Protein AF-A0A0N4UAQ7-F1 (afdb_monomer_lite)

Radius of gyration: 15.74 Å; chains: 1; bounding box: 37×35×40 Å

Sequence (128 aa):
MVYTRRGLSLARIILVNCKGETVLDIIVKPESPVMDYNTRFSGLTKNLVDATIYDFKQARERFLEFVNSETILIGHSLASDLKALRIVHHKIVDTSDVFPHERGPPYKRSLKNIFSDIFHMKIQEKNG

Foldseek 3Di:
DFQFPVGDAQFWDWDADPVRHTPDTAGEAGPGDTPGRPCLPNVDDPVNNVPGPHYLVNSLVSVVVVDDQPDAAEEAPCVVVCVNNVHDHDRYDHVQVVPDDPVGPPDTDDPQVCCCPPVVDGDSDPPD

pLDDT: mean 92.84, std 7.51, range [36.47, 98.06]

Organism: Dracunculus medinensis (NCBI:txid318479)

InterPro domains:
  IPR012337 Ribonuclease H-like superfamily [SSF53098] (8-127)
  IPR013520 Ribonuclease H-like domain [PF00929] (8-86)
  IPR013520 Ribonuclease H-like domain [SM00479] (1-126)
  IPR034922 RNA exonuclease 1-like, exonuclease domain [cd06145] (1-125)
  IPR036397 Ribonuclease H superfamily [G3DSA:3.30.420.10] (1-128)
  IPR047021 RNA exonuclease REXO1/REXO3/REXO4-like [PTHR12801] (1-127)

Secondary structure (DSSP, 8-state):
-EEETTEEE--EEEEE-TTS-EEEEEE---SS-EEE--HHHH---HHHHHT----HHHHHHHHHTT--TTPPEEESSHHHHHHHHT---S-EEEHHHHSB-TT-TT-B--HHHHHHHHS----S----

Structure (mmCIF, N/CA/C/O backbone):
data_AF-A0A0N4UAQ7-F1
#
_entry.id   AF-A0A0N4UAQ7-F1
#
loop_
_atom_site.group_PDB
_atom_site.id
_atom_site.type_symbol
_atom_site.label_atom_id
_atom_site.label_alt_id
_atom_site.label_comp_id
_atom_site.label_asym_id
_atom_site.label_entity_id
_atom_site.label_seq_id
_atom_site.pdbx_PDB_ins_code
_atom_site.Cartn_x
_atom_site.Cartn_y
_atom_site.Cartn_z
_atom_site.occupancy
_atom_site.B_iso_or_equiv
_atom_site.auth_seq_id
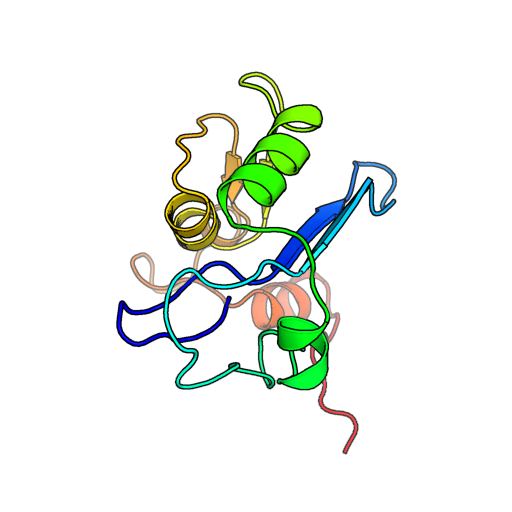_atom_site.auth_comp_id
_atom_site.auth_asym_id
_atom_site.auth_atom_id
_atom_site.pdbx_PDB_model_num
ATOM 1 N N . MET A 1 1 ? -2.740 -2.813 2.047 1.00 91.31 1 MET A N 1
ATOM 2 C CA . MET A 1 1 ? -3.780 -3.872 2.087 1.00 91.31 1 MET A CA 1
ATOM 3 C C . MET A 1 1 ? -3.316 -5.041 2.952 1.00 91.31 1 MET A C 1
ATOM 5 O O . MET A 1 1 ? -2.110 -5.202 3.114 1.00 91.31 1 MET A O 1
ATOM 9 N N . VAL A 1 2 ? -4.250 -5.841 3.476 1.00 94.75 2 VAL A N 1
ATOM 10 C CA . VAL A 1 2 ? -4.010 -7.066 4.278 1.00 94.75 2 VAL A CA 1
ATOM 11 C C . VAL A 1 2 ? -4.809 -8.241 3.711 1.00 94.75 2 VAL A C 1
ATOM 13 O O . VAL A 1 2 ? -5.794 -8.023 3.007 1.00 94.75 2 VAL A O 1
ATOM 16 N N . TYR A 1 3 ? -4.428 -9.477 4.024 1.00 95.25 3 TYR A N 1
ATOM 17 C CA . TYR A 1 3 ? -5.180 -10.667 3.626 1.00 95.25 3 TYR A CA 1
ATOM 18 C C . TYR A 1 3 ? -6.187 -11.062 4.702 1.00 95.25 3 TYR A C 1
ATOM 20 O O . TYR A 1 3 ? -5.842 -11.238 5.869 1.00 95.25 3 TYR A O 1
ATOM 28 N N . THR A 1 4 ? -7.439 -11.244 4.300 1.00 94.69 4 THR A N 1
ATOM 29 C CA . THR A 1 4 ? -8.544 -11.697 5.152 1.00 94.69 4 THR A CA 1
ATOM 30 C C . THR A 1 4 ? -9.133 -12.998 4.618 1.00 94.69 4 THR A C 1
ATOM 32 O O . THR A 1 4 ? -8.815 -13.422 3.506 1.00 94.69 4 THR A O 1
ATOM 35 N N . ARG A 1 5 ? -10.065 -13.610 5.359 1.00 92.94 5 ARG A N 1
ATOM 36 C CA . ARG A 1 5 ? -10.812 -14.789 4.871 1.00 92.94 5 ARG A CA 1
ATOM 37 C C . ARG A 1 5 ? -11.552 -14.557 3.543 1.00 92.94 5 ARG A C 1
ATOM 39 O O . ARG A 1 5 ? -11.832 -15.524 2.847 1.00 92.94 5 ARG A O 1
ATOM 46 N N . ARG A 1 6 ? -11.864 -13.304 3.188 1.00 92.00 6 ARG A N 1
ATOM 47 C CA . ARG A 1 6 ? -12.514 -12.928 1.916 1.00 92.00 6 ARG A CA 1
ATOM 48 C C . ARG A 1 6 ? -11.523 -12.527 0.814 1.00 92.00 6 ARG A C 1
ATOM 50 O O . ARG A 1 6 ? -11.944 -12.079 -0.246 1.00 92.00 6 ARG A O 1
ATOM 57 N N . GLY A 1 7 ? -10.222 -12.677 1.056 1.00 92.44 7 GLY A N 1
ATOM 58 C CA . GLY A 1 7 ? -9.160 -12.237 0.157 1.00 92.44 7 GLY A CA 1
ATOM 59 C C . GLY A 1 7 ? -8.514 -10.925 0.601 1.00 92.44 7 GLY A C 1
ATOM 60 O O . GLY A 1 7 ? -8.530 -10.572 1.785 1.00 92.44 7 GLY A O 1
ATOM 61 N N . LEU A 1 8 ? -7.893 -10.233 -0.353 1.00 92.31 8 LEU A N 1
ATOM 62 C CA . LEU A 1 8 ? -7.166 -8.989 -0.115 1.00 92.31 8 LEU A CA 1
ATOM 63 C C . LEU A 1 8 ? -8.141 -7.848 0.209 1.00 92.31 8 LEU A C 1
ATOM 65 O O . LEU A 1 8 ? -9.063 -7.577 -0.559 1.00 92.31 8 LEU A O 1
ATOM 69 N N . SER A 1 9 ? -7.908 -7.172 1.330 1.00 93.69 9 SER A N 1
ATOM 70 C CA . SER A 1 9 ? -8.785 -6.130 1.862 1.00 93.69 9 SER A CA 1
ATOM 71 C C . SER A 1 9 ? -8.025 -4.832 2.115 1.00 93.69 9 SER A C 1
ATOM 73 O O . SER A 1 9 ? -6.834 -4.824 2.463 1.00 93.69 9 SER A O 1
ATOM 75 N N . LEU A 1 10 ? -8.735 -3.713 1.961 1.00 95.25 10 LEU A N 1
ATOM 76 C CA . LEU A 1 10 ? -8.240 -2.397 2.340 1.00 95.25 10 LEU A CA 1
ATOM 77 C C . LEU A 1 10 ? -7.940 -2.361 3.842 1.00 95.25 10 LEU A C 1
ATOM 79 O O . LEU A 1 10 ? -8.706 -2.878 4.649 1.00 95.25 10 LEU A O 1
ATOM 83 N N . ALA A 1 11 ? -6.806 -1.763 4.197 1.00 95.81 11 ALA A N 1
ATOM 84 C CA . ALA A 1 11 ? -6.355 -1.679 5.587 1.00 95.81 11 ALA A CA 1
ATOM 85 C C . ALA A 1 11 ? -5.600 -0.389 5.914 1.00 95.81 11 ALA A C 1
ATOM 87 O O . ALA A 1 11 ? -5.377 -0.088 7.078 1.00 95.81 11 ALA A O 1
ATOM 88 N N . ARG A 1 12 ? -5.184 0.369 4.897 1.00 97.06 12 ARG A N 1
ATOM 89 C CA . ARG A 1 12 ? -4.646 1.715 5.048 1.00 97.06 12 ARG A CA 1
ATOM 90 C C . ARG A 1 12 ? -4.875 2.483 3.755 1.00 97.06 12 ARG A C 1
ATOM 92 O O . ARG A 1 12 ? -4.742 1.887 2.686 1.00 97.06 12 ARG A O 1
ATOM 99 N N . ILE A 1 13 ? -5.209 3.759 3.871 1.00 96.88 13 ILE A N 1
ATOM 100 C CA . ILE A 1 13 ? -5.293 4.722 2.774 1.00 96.88 13 ILE A CA 1
ATOM 101 C C . ILE A 1 13 ? -4.316 5.844 3.100 1.00 96.88 13 ILE A C 1
ATOM 103 O O . ILE A 1 13 ? -4.352 6.365 4.213 1.00 96.88 13 ILE A O 1
ATOM 107 N N . ILE A 1 14 ? -3.478 6.216 2.136 1.00 97.25 14 ILE A N 1
ATOM 108 C CA . ILE A 1 14 ? -2.621 7.398 2.225 1.00 97.25 14 ILE A CA 1
ATOM 109 C C . ILE A 1 14 ? -2.858 8.240 0.971 1.00 97.25 14 ILE A C 1
ATOM 111 O O . ILE A 1 14 ? -2.798 7.705 -0.136 1.00 97.25 14 ILE A O 1
ATOM 115 N N . LEU A 1 15 ? -3.126 9.535 1.138 1.00 97.62 15 LEU A N 1
ATOM 116 C CA . LEU A 1 15 ? -3.172 10.513 0.051 1.00 97.62 15 LEU A CA 1
ATOM 117 C C . LEU A 1 15 ? -2.145 11.608 0.295 1.00 97.62 15 LEU A C 1
ATOM 119 O O . LEU A 1 15 ? -2.052 12.155 1.393 1.00 97.62 15 LEU A O 1
ATOM 123 N N . VAL A 1 16 ? -1.424 11.952 -0.766 1.00 98.06 16 VAL A N 1
ATOM 124 C CA . VAL A 1 16 ? -0.421 13.015 -0.789 1.00 98.06 16 VAL A CA 1
ATOM 125 C C . VAL A 1 16 ? -0.816 14.010 -1.878 1.00 98.06 16 VAL A C 1
ATOM 127 O O . VAL A 1 16 ? -1.190 13.601 -2.978 1.00 98.06 16 VAL A O 1
ATOM 130 N N . ASN A 1 17 ? -0.784 15.306 -1.572 1.00 97.06 17 ASN A N 1
ATOM 131 C CA . ASN A 1 17 ? -1.100 16.356 -2.541 1.00 97.06 17 ASN A CA 1
ATOM 132 C C . ASN A 1 17 ? 0.106 16.683 -3.451 1.00 97.06 17 ASN A C 1
ATOM 134 O O . ASN A 1 17 ? 1.205 16.157 -3.283 1.00 97.06 17 ASN A O 1
ATOM 138 N N . CYS A 1 18 ? -0.068 17.596 -4.411 1.00 94.94 18 CYS A N 1
ATOM 139 C CA . CYS A 1 18 ? 0.999 17.987 -5.343 1.00 94.94 18 CYS A CA 1
ATOM 140 C C . CYS A 1 18 ? 2.189 18.721 -4.695 1.00 94.94 18 CYS A C 1
ATOM 142 O O . CYS A 1 18 ? 3.227 18.859 -5.335 1.00 94.94 18 CYS A O 1
ATOM 144 N N . LYS A 1 19 ? 2.060 19.172 -3.441 1.00 96.69 19 LYS A N 1
ATOM 145 C CA . LYS A 1 19 ? 3.153 19.766 -2.656 1.00 96.69 19 LYS A CA 1
ATOM 146 C C . LYS A 1 19 ? 3.966 18.716 -1.890 1.00 96.69 19 LYS A C 1
ATOM 148 O O . LYS A 1 19 ? 4.947 19.071 -1.246 1.00 96.69 19 LYS A O 1
ATOM 153 N N . GLY A 1 20 ? 3.571 17.442 -1.951 1.00 95.38 20 GLY A N 1
ATOM 154 C CA . GLY A 1 20 ? 4.198 16.363 -1.189 1.00 95.38 20 GLY A CA 1
ATOM 155 C C . GLY A 1 20 ? 3.684 16.237 0.248 1.00 95.38 20 GLY A C 1
ATOM 156 O O . GLY A 1 20 ? 4.272 15.504 1.038 1.00 95.38 20 GLY A O 1
ATOM 157 N N . GLU A 1 21 ? 2.594 16.921 0.603 1.00 97.69 21 GLU A N 1
ATOM 158 C CA . GLU A 1 21 ? 2.018 16.882 1.949 1.00 97.69 21 GLU A CA 1
ATOM 159 C C . GLU A 1 21 ? 0.988 15.750 2.052 1.00 97.69 21 GLU A C 1
ATOM 161 O O . GLU A 1 21 ? 0.094 15.627 1.207 1.00 97.69 21 GLU A O 1
ATOM 166 N N . THR A 1 22 ? 1.082 14.935 3.103 1.00 98.06 22 THR A N 1
ATOM 167 C CA . THR A 1 22 ? 0.077 13.909 3.403 1.00 98.06 22 THR A CA 1
ATOM 168 C C . THR A 1 22 ? -1.212 14.570 3.885 1.00 98.06 22 THR A C 1
ATOM 170 O O . THR A 1 22 ? -1.252 15.142 4.972 1.00 98.06 22 THR A O 1
ATOM 173 N N . VAL A 1 23 ? -2.277 14.467 3.090 1.00 97.69 23 VAL A N 1
ATOM 174 C CA . VAL A 1 23 ? -3.602 15.040 3.400 1.00 97.69 23 VAL A CA 1
ATOM 175 C C . VAL A 1 23 ? -4.557 14.022 4.024 1.00 97.69 23 VAL A C 1
ATOM 177 O O . VAL A 1 23 ? -5.523 14.394 4.685 1.00 97.69 23 VAL A O 1
ATOM 180 N N . LEU A 1 24 ? -4.273 12.730 3.844 1.00 97.88 24 LEU A N 1
ATOM 181 C CA . LEU A 1 24 ? -5.022 11.632 4.441 1.00 97.88 24 LEU A CA 1
ATOM 182 C C . LEU A 1 24 ? -4.060 10.502 4.795 1.00 97.88 24 LEU A C 1
ATOM 184 O O . LEU A 1 24 ? -3.291 10.070 3.942 1.00 97.88 24 LEU A O 1
ATOM 188 N N . ASP A 1 25 ? -4.141 9.994 6.019 1.00 97.25 25 ASP A N 1
ATOM 189 C CA . ASP A 1 25 ? -3.476 8.761 6.439 1.00 97.25 25 ASP A CA 1
ATOM 190 C C . ASP A 1 25 ? -4.368 8.052 7.455 1.00 97.25 25 ASP A C 1
ATOM 192 O O . ASP A 1 25 ? -4.490 8.473 8.606 1.00 97.25 25 ASP A O 1
ATOM 196 N N . ILE A 1 26 ? -5.074 7.021 6.999 1.00 96.56 26 ILE A N 1
ATOM 197 C CA . ILE A 1 26 ? -6.056 6.303 7.809 1.00 96.56 26 ILE A CA 1
ATOM 198 C C . ILE A 1 26 ? -5.782 4.813 7.717 1.00 96.56 26 ILE A C 1
ATOM 200 O O . ILE A 1 26 ? -5.756 4.245 6.627 1.00 96.56 26 ILE A O 1
ATOM 204 N N . ILE A 1 27 ? -5.648 4.166 8.873 1.00 97.31 27 ILE A N 1
ATOM 205 C CA . ILE A 1 27 ? -5.688 2.707 9.000 1.00 97.31 27 ILE A CA 1
ATOM 206 C C . ILE A 1 27 ? -7.154 2.281 9.067 1.00 97.31 27 ILE A C 1
ATOM 208 O O . ILE A 1 27 ? -7.947 2.896 9.770 1.00 97.31 27 ILE A O 1
ATOM 212 N N . VAL A 1 28 ? -7.527 1.238 8.337 1.00 96.62 28 VAL A N 1
ATOM 213 C CA . VAL A 1 28 ? -8.918 0.805 8.161 1.00 96.62 28 VAL A CA 1
ATOM 214 C C . VAL A 1 28 ? -9.106 -0.553 8.811 1.00 96.62 28 VAL A C 1
ATOM 216 O O . VAL A 1 28 ? -8.322 -1.469 8.553 1.00 96.62 28 VAL A O 1
ATOM 219 N N . LYS A 1 29 ? -10.159 -0.700 9.616 1.00 95.31 29 LYS A N 1
ATOM 220 C CA . LYS A 1 29 ? -10.538 -1.976 10.218 1.00 95.31 29 LYS A CA 1
ATOM 221 C C . LYS A 1 29 ? -11.135 -2.892 9.141 1.00 95.31 29 LYS A C 1
ATOM 223 O O . LYS A 1 29 ? -12.174 -2.551 8.570 1.00 95.31 29 LYS A O 1
ATOM 228 N N . PRO A 1 30 ? -10.527 -4.054 8.847 1.00 94.06 30 PRO A N 1
ATOM 229 C CA . PRO A 1 30 ? -11.054 -4.956 7.828 1.00 94.06 30 PRO A CA 1
ATOM 230 C C . PRO A 1 30 ? -12.400 -5.569 8.242 1.00 94.06 30 PRO A C 1
ATOM 232 O O . PRO A 1 30 ? -12.579 -5.979 9.386 1.00 94.06 30 PRO A O 1
ATOM 235 N N . GLU A 1 31 ? -13.331 -5.707 7.291 1.00 90.31 31 GLU A N 1
ATOM 236 C CA . GLU A 1 31 ? -14.671 -6.296 7.514 1.00 90.31 31 GLU A CA 1
ATOM 237 C C . GLU A 1 31 ? -14.634 -7.800 7.861 1.00 90.31 31 GLU A C 1
ATOM 239 O O . GLU A 1 31 ? -15.645 -8.398 8.223 1.00 90.31 31 GLU A O 1
ATOM 244 N N . SER A 1 32 ? -13.495 -8.463 7.669 1.00 92.88 32 SER A N 1
ATOM 245 C CA . SER A 1 32 ? -13.310 -9.897 7.900 1.00 92.88 32 SER A CA 1
ATOM 246 C C . SER A 1 32 ? -12.010 -10.148 8.657 1.00 92.88 32 SER A C 1
ATOM 248 O O . SER A 1 32 ? -11.065 -9.379 8.474 1.00 92.88 32 SER A O 1
ATOM 250 N N . PRO A 1 33 ? -11.923 -11.232 9.455 1.00 93.31 33 PRO A N 1
ATOM 251 C CA . PRO A 1 33 ? -10.717 -11.547 10.211 1.00 93.31 33 PRO A CA 1
ATOM 252 C C . PRO A 1 33 ? -9.473 -11.564 9.322 1.00 93.31 33 PRO A C 1
ATOM 254 O O . PRO A 1 33 ? -9.472 -12.190 8.252 1.00 93.31 33 PRO A O 1
ATOM 257 N N . VAL A 1 34 ? -8.436 -10.858 9.773 1.00 94.94 34 VAL A N 1
ATOM 258 C CA . VAL A 1 34 ? -7.137 -10.796 9.101 1.00 94.94 34 VAL A CA 1
ATOM 259 C C . VAL A 1 34 ? -6.413 -12.119 9.312 1.00 94.94 34 VAL A C 1
ATOM 261 O O . VAL A 1 34 ? -6.212 -12.548 10.444 1.00 94.94 34 VAL A O 1
ATOM 264 N N . MET A 1 35 ? -6.037 -12.754 8.206 1.00 95.31 35 MET A N 1
ATOM 265 C CA . MET A 1 35 ? -5.235 -13.978 8.181 1.00 95.31 35 MET A CA 1
ATOM 266 C C . MET A 1 35 ? -3.741 -13.650 8.115 1.00 95.31 35 MET A C 1
ATOM 268 O O . MET A 1 35 ? -2.936 -14.326 8.742 1.00 95.31 35 MET A O 1
ATOM 272 N N . ASP A 1 36 ? -3.381 -12.598 7.373 1.00 95.12 36 ASP A N 1
ATOM 273 C CA . ASP A 1 36 ? -2.012 -12.093 7.266 1.00 95.12 36 ASP A CA 1
ATOM 274 C C . ASP A 1 36 ? -2.032 -10.567 7.086 1.00 95.12 36 ASP A C 1
ATOM 276 O O . ASP A 1 36 ? -2.644 -10.031 6.158 1.00 95.12 36 ASP A O 1
ATOM 280 N N . TYR A 1 37 ? -1.339 -9.858 7.977 1.00 94.44 37 TYR A N 1
ATOM 281 C CA . TYR A 1 37 ? -1.197 -8.400 7.932 1.00 94.44 37 TYR A CA 1
ATOM 282 C C . TYR A 1 37 ? -0.295 -7.930 6.790 1.00 94.44 37 TYR A C 1
ATOM 284 O O . TYR A 1 37 ? -0.248 -6.736 6.491 1.00 94.44 37 TYR A O 1
ATOM 292 N N . ASN A 1 38 ? 0.412 -8.848 6.129 1.00 90.62 38 ASN A N 1
ATOM 293 C CA . ASN A 1 38 ? 1.307 -8.576 5.019 1.00 90.62 38 ASN A CA 1
ATOM 294 C C . ASN A 1 38 ? 2.335 -7.487 5.371 1.00 90.62 38 ASN A C 1
ATOM 296 O O . ASN A 1 38 ? 2.658 -6.633 4.545 1.00 90.62 38 ASN A O 1
ATOM 300 N N . THR A 1 39 ? 2.817 -7.487 6.622 1.00 92.25 39 THR A N 1
ATOM 301 C CA . THR A 1 39 ? 3.578 -6.387 7.243 1.00 92.25 39 THR A CA 1
ATOM 302 C C . THR A 1 39 ? 4.784 -5.962 6.411 1.00 92.25 39 THR A C 1
ATOM 304 O O . THR A 1 39 ? 5.061 -4.773 6.301 1.00 92.25 39 THR A O 1
ATOM 307 N N . ARG A 1 40 ? 5.443 -6.915 5.736 1.00 88.69 40 ARG A N 1
ATOM 308 C CA . ARG A 1 40 ? 6.571 -6.661 4.821 1.00 88.69 40 ARG A CA 1
ATOM 309 C C . ARG A 1 40 ? 6.266 -5.667 3.693 1.00 88.69 40 ARG A C 1
ATOM 311 O O . ARG A 1 40 ? 7.189 -5.048 3.182 1.00 88.69 40 ARG A O 1
ATOM 318 N N . PHE A 1 41 ? 5.003 -5.557 3.281 1.00 87.38 41 PHE A N 1
ATOM 319 C CA . PHE A 1 41 ? 4.562 -4.674 2.199 1.00 87.38 41 PHE A CA 1
ATOM 320 C C . PHE A 1 41 ? 3.581 -3.605 2.683 1.00 87.38 41 PHE A C 1
ATOM 322 O O . PHE A 1 41 ? 3.561 -2.507 2.143 1.00 87.38 41 PHE A O 1
ATOM 329 N N . SER A 1 42 ? 2.750 -3.915 3.680 1.00 88.38 42 SER A N 1
ATOM 330 C CA . SER A 1 42 ? 1.738 -2.994 4.202 1.00 88.38 42 SER A CA 1
ATOM 331 C C . SER A 1 42 ? 2.274 -2.053 5.284 1.00 88.38 42 SER A C 1
ATOM 333 O O . SER A 1 42 ? 1.671 -1.009 5.521 1.00 88.38 42 SER A O 1
ATOM 335 N N . GLY A 1 43 ? 3.349 -2.441 5.982 1.00 91.31 43 GLY A N 1
ATOM 336 C CA . GLY A 1 43 ? 3.813 -1.782 7.206 1.00 91.31 43 GLY A CA 1
ATOM 337 C C . GLY A 1 43 ? 2.851 -1.915 8.395 1.00 91.31 43 GLY A C 1
ATOM 338 O O . GLY A 1 43 ? 3.068 -1.289 9.427 1.00 91.31 43 GLY A O 1
ATOM 339 N N . LEU A 1 44 ? 1.777 -2.703 8.269 1.00 93.25 44 LEU A N 1
ATOM 340 C CA . LEU A 1 44 ? 0.749 -2.840 9.298 1.00 93.25 44 LEU A CA 1
ATOM 341 C C . LEU A 1 44 ? 1.064 -3.997 10.241 1.00 93.25 44 LEU A C 1
ATOM 343 O O . LEU A 1 44 ? 1.402 -5.100 9.810 1.00 93.25 44 LEU A O 1
ATOM 347 N N . THR A 1 45 ? 0.895 -3.749 11.534 1.00 93.56 45 THR A N 1
ATOM 348 C CA . THR A 1 45 ? 0.934 -4.764 12.590 1.00 93.56 45 THR A CA 1
ATOM 349 C C . THR A 1 45 ? -0.474 -4.995 13.131 1.00 93.56 45 THR A C 1
ATOM 351 O O . THR A 1 45 ? -1.358 -4.152 12.962 1.00 93.56 45 THR A O 1
ATOM 354 N N . LYS A 1 46 ? -0.681 -6.119 13.827 1.00 93.50 46 LYS A N 1
ATOM 355 C CA . LYS A 1 46 ? -1.949 -6.409 14.510 1.00 93.50 46 LYS A CA 1
ATOM 356 C C . LYS A 1 46 ? -2.378 -5.263 15.429 1.00 93.50 46 LYS A C 1
ATOM 358 O O . LYS A 1 46 ? -3.510 -4.815 15.341 1.00 93.50 46 LYS A O 1
ATOM 363 N N . ASN A 1 47 ? -1.450 -4.731 16.224 1.00 94.31 47 ASN A N 1
ATOM 364 C CA . ASN A 1 47 ? -1.733 -3.644 17.163 1.00 94.31 47 ASN A CA 1
ATOM 365 C C . ASN A 1 47 ? -2.225 -2.375 16.453 1.00 94.31 47 ASN A C 1
ATOM 367 O O . ASN A 1 47 ? -3.161 -1.741 16.923 1.00 94.31 47 ASN A O 1
ATOM 371 N N . LEU A 1 48 ? -1.629 -2.027 15.307 1.00 94.12 48 LEU A N 1
ATOM 372 C CA . LEU A 1 48 ? -2.053 -0.867 14.520 1.00 94.12 48 LEU A CA 1
ATOM 373 C C . LEU A 1 48 ? -3.461 -1.046 13.940 1.00 94.12 48 LEU A C 1
ATOM 375 O O . LEU A 1 48 ? -4.251 -0.107 13.941 1.00 94.12 48 LEU A O 1
ATOM 379 N N . VAL A 1 49 ? -3.775 -2.247 13.449 1.00 93.19 49 VAL A N 1
ATOM 380 C CA . VAL A 1 49 ? -5.098 -2.551 12.884 1.00 93.19 49 VAL A CA 1
ATOM 381 C C . VAL A 1 49 ? -6.164 -2.661 13.974 1.00 93.19 49 VAL A C 1
ATOM 383 O O . VAL A 1 49 ? -7.282 -2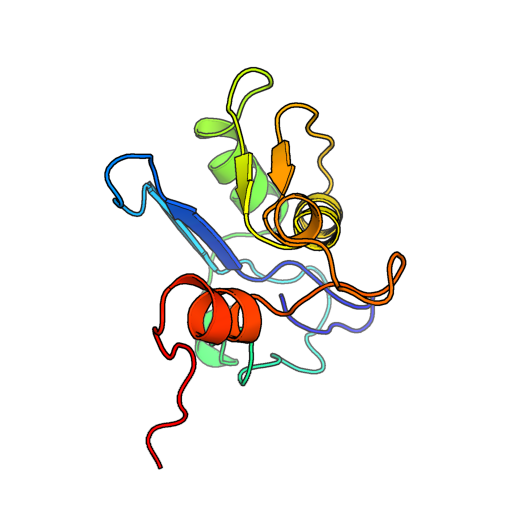.207 13.762 1.00 93.19 49 VAL A O 1
ATOM 386 N N . ASP A 1 50 ? -5.838 -3.210 15.142 1.00 91.25 50 ASP A N 1
ATOM 387 C CA . ASP A 1 50 ? -6.777 -3.325 16.263 1.00 91.25 50 ASP A CA 1
ATOM 388 C C . ASP A 1 50 ? -7.069 -1.971 16.926 1.00 91.25 50 ASP A C 1
ATOM 390 O O . ASP A 1 50 ? -8.166 -1.769 17.444 1.00 91.25 50 ASP A O 1
ATOM 394 N N . ALA A 1 51 ? -6.111 -1.039 16.893 1.00 93.75 51 ALA A N 1
ATOM 395 C CA . ALA A 1 51 ? -6.253 0.300 17.462 1.00 93.75 51 ALA A CA 1
ATOM 396 C C . ALA A 1 51 ? -7.079 1.263 16.591 1.00 93.75 51 ALA A C 1
ATOM 398 O O . ALA A 1 51 ? -7.431 2.348 17.055 1.00 93.75 51 ALA A O 1
ATOM 399 N N . THR A 1 52 ? -7.376 0.914 15.333 1.00 93.25 52 THR A N 1
ATOM 400 C CA . THR A 1 52 ? -8.115 1.827 14.454 1.00 93.25 52 THR A CA 1
ATOM 401 C C . THR A 1 52 ? -9.611 1.866 14.761 1.00 93.25 52 THR A C 1
ATOM 403 O O . THR A 1 52 ? -10.245 0.848 15.046 1.00 93.25 52 THR A O 1
ATOM 406 N N . ILE A 1 53 ? -10.186 3.061 14.632 1.00 93.44 53 ILE A N 1
ATOM 407 C CA . ILE A 1 53 ? -11.621 3.322 14.784 1.00 93.44 53 ILE A CA 1
ATOM 408 C C . ILE A 1 53 ? -12.363 3.383 13.445 1.00 93.44 53 ILE A C 1
ATOM 410 O O . ILE A 1 53 ? -13.586 3.300 13.436 1.00 93.44 53 ILE A O 1
ATOM 414 N N . TYR A 1 54 ? -11.642 3.530 12.329 1.00 96.75 54 TYR A N 1
ATOM 415 C CA . TYR A 1 54 ? -12.255 3.731 11.020 1.00 96.75 54 TYR A CA 1
ATOM 416 C C . TYR A 1 54 ? -12.658 2.403 10.393 1.00 96.75 54 TYR A C 1
ATOM 418 O O . TYR A 1 54 ? -11.810 1.544 10.130 1.00 96.75 54 TYR A O 1
ATOM 426 N N . ASP A 1 55 ? -13.945 2.253 10.100 1.00 96.12 55 ASP A N 1
ATOM 427 C CA . ASP A 1 55 ? -14.423 1.177 9.239 1.00 96.12 55 ASP A CA 1
ATOM 428 C C . ASP A 1 55 ? -14.208 1.499 7.747 1.00 96.12 55 ASP A C 1
ATOM 430 O O . ASP A 1 55 ? -13.750 2.579 7.359 1.00 96.12 55 ASP A O 1
ATOM 434 N N . PHE A 1 56 ? -14.530 0.532 6.886 1.00 96.38 56 PHE A N 1
ATOM 435 C CA . PHE A 1 56 ? -14.403 0.687 5.439 1.00 96.38 56 PHE A CA 1
ATOM 436 C C . PHE A 1 56 ? -15.208 1.874 4.886 1.00 96.38 56 PHE A C 1
ATOM 438 O O . PHE A 1 56 ? -14.718 2.598 4.017 1.00 96.38 56 PHE A O 1
ATOM 445 N N . LYS A 1 57 ? -16.440 2.072 5.369 1.00 96.56 57 LYS A N 1
ATOM 446 C CA . LYS A 1 57 ? -17.343 3.113 4.872 1.00 96.56 57 LYS A CA 1
ATOM 447 C C . LYS A 1 57 ? -16.795 4.491 5.230 1.00 96.56 57 LYS A C 1
ATOM 449 O O . LYS A 1 57 ? -16.645 5.315 4.332 1.00 96.56 57 LYS A O 1
ATOM 454 N N . GLN A 1 58 ? -16.429 4.695 6.493 1.00 97.31 58 GLN A N 1
ATOM 455 C CA . GLN A 1 58 ? -15.850 5.942 6.981 1.00 97.31 58 GLN A CA 1
ATOM 456 C C . GLN A 1 58 ? -14.540 6.251 6.260 1.00 97.31 58 GLN A C 1
ATOM 458 O O . GLN A 1 58 ? -14.359 7.354 5.760 1.00 97.31 58 GLN A O 1
ATOM 463 N N . ALA A 1 59 ? -13.637 5.274 6.131 1.00 96.75 59 ALA A N 1
ATOM 464 C CA . ALA A 1 59 ? -12.372 5.477 5.429 1.00 96.75 59 ALA A CA 1
ATOM 465 C C . ALA A 1 59 ? -12.579 5.892 3.961 1.00 96.75 59 ALA A C 1
ATOM 467 O O . ALA A 1 59 ? -11.880 6.772 3.457 1.00 96.75 59 ALA A O 1
ATOM 468 N N . ARG A 1 60 ? -13.568 5.296 3.282 1.00 96.88 60 ARG A N 1
ATOM 469 C CA . ARG A 1 60 ? -13.929 5.665 1.909 1.00 96.88 60 ARG A CA 1
ATOM 470 C C . ARG A 1 60 ? -14.555 7.057 1.830 1.00 96.88 60 ARG A C 1
ATOM 472 O O . ARG A 1 60 ? -14.217 7.803 0.921 1.00 96.88 60 ARG A O 1
ATOM 479 N N . GLU A 1 61 ? -15.434 7.422 2.758 1.00 97.25 61 GLU A N 1
ATOM 480 C CA . GLU A 1 61 ? -16.008 8.775 2.831 1.00 97.25 61 GLU A CA 1
ATOM 481 C C . GLU A 1 61 ? -14.907 9.824 3.022 1.00 97.25 61 GLU A C 1
ATOM 483 O O . GLU A 1 61 ? -14.826 10.764 2.238 1.00 97.25 61 GLU A O 1
ATOM 488 N N . ARG A 1 62 ? -13.975 9.586 3.955 1.00 97.44 62 ARG A N 1
ATOM 489 C CA . ARG A 1 62 ? -12.799 10.444 4.170 1.00 97.44 62 ARG A CA 1
ATOM 490 C C . ARG A 1 62 ? -11.930 10.574 2.918 1.00 97.44 62 ARG A C 1
ATOM 492 O O . ARG A 1 62 ? -11.412 11.649 2.659 1.00 97.44 62 ARG A O 1
ATOM 499 N N . PHE A 1 63 ? -11.765 9.506 2.135 1.00 97.75 63 PHE A N 1
ATOM 500 C CA . PHE A 1 63 ? -11.063 9.561 0.846 1.00 97.75 63 PHE A CA 1
ATOM 501 C C . PHE A 1 63 ? -11.798 10.441 -0.178 1.00 97.75 63 PHE A C 1
ATOM 503 O O . PHE A 1 63 ? -11.171 11.257 -0.853 1.00 97.75 63 PHE A O 1
ATOM 510 N N . LEU A 1 64 ? -13.123 10.305 -0.274 1.00 97.31 64 LEU A N 1
ATOM 511 C CA . LEU A 1 64 ? -13.957 11.038 -1.233 1.00 97.31 64 LEU A CA 1
ATOM 512 C C . LEU A 1 64 ? -14.096 12.536 -0.912 1.00 97.31 64 LEU A C 1
ATOM 514 O O . LEU A 1 64 ? -14.456 13.308 -1.794 1.00 97.31 64 LEU A O 1
ATOM 518 N N . GLU A 1 65 ? -13.753 12.974 0.301 1.00 97.38 65 GLU A N 1
ATOM 519 C CA . GLU A 1 65 ? -13.617 14.404 0.616 1.00 97.38 65 GLU A CA 1
ATOM 520 C C . GLU A 1 65 ? -12.484 15.083 -0.174 1.00 97.38 65 GLU A C 1
ATOM 522 O O . GLU A 1 65 ? -12.559 16.277 -0.456 1.00 97.38 65 GLU A O 1
ATOM 527 N N . PHE A 1 66 ? -11.446 14.330 -0.557 1.00 97.31 66 PHE A N 1
ATOM 528 C CA . PHE A 1 66 ? -10.291 14.842 -1.308 1.00 97.31 66 PHE A CA 1
ATOM 529 C C . PHE A 1 66 ? -10.333 14.484 -2.798 1.00 97.31 66 PHE A C 1
ATOM 531 O O . PHE A 1 66 ? -9.644 15.105 -3.612 1.00 97.31 66 PHE A O 1
ATOM 538 N N . VAL A 1 67 ? -11.105 13.459 -3.165 1.00 97.12 67 VAL A N 1
ATOM 539 C CA . VAL A 1 67 ? -11.105 12.876 -4.509 1.00 97.12 67 VAL A CA 1
ATOM 540 C C . VAL A 1 67 ? -12.507 12.921 -5.098 1.00 97.12 67 VAL A C 1
ATOM 542 O O . VAL A 1 67 ? -13.399 12.197 -4.663 1.00 97.12 67 VAL A O 1
ATOM 545 N N . ASN A 1 68 ? -12.677 13.743 -6.132 1.00 96.50 68 ASN A N 1
ATOM 546 C CA . ASN A 1 68 ? -13.888 13.818 -6.945 1.00 96.50 68 ASN A CA 1
ATOM 547 C C . ASN A 1 68 ? -13.592 13.378 -8.392 1.00 96.50 68 ASN A C 1
ATOM 549 O O . ASN A 1 68 ? -12.474 12.972 -8.701 1.00 96.50 68 ASN A O 1
ATOM 553 N N . SER A 1 69 ? -14.577 13.471 -9.290 1.00 96.69 69 SER A N 1
ATOM 554 C CA . SER A 1 69 ? -14.440 13.058 -10.698 1.00 96.69 69 SER A CA 1
ATOM 555 C C . SER A 1 69 ? -13.385 13.839 -11.493 1.00 96.69 69 SER A C 1
ATOM 557 O O . SER A 1 69 ? -12.881 13.336 -12.497 1.00 96.69 69 SER A O 1
ATOM 559 N N . GLU A 1 70 ? -13.041 15.050 -11.052 1.00 97.25 70 GLU A N 1
ATOM 560 C CA . GLU A 1 70 ? -12.074 15.940 -11.695 1.00 97.25 70 GLU A CA 1
ATOM 561 C C . GLU A 1 70 ? -10.650 15.774 -11.148 1.00 97.25 70 GLU A C 1
ATOM 563 O O . GLU A 1 70 ? -9.690 16.128 -11.835 1.00 97.25 70 GLU A O 1
ATOM 568 N N . THR A 1 71 ? -10.496 15.206 -9.948 1.00 97.69 71 THR A N 1
ATOM 569 C CA . THR A 1 71 ? -9.193 14.941 -9.329 1.00 97.69 71 THR A CA 1
ATOM 570 C C . THR A 1 71 ? -8.381 13.967 -10.187 1.00 97.69 71 THR A C 1
ATOM 572 O O . THR A 1 71 ? -8.855 12.888 -10.525 1.00 97.69 71 THR A O 1
ATOM 575 N N . ILE A 1 72 ? -7.128 14.295 -10.509 1.00 97.94 72 ILE A N 1
ATOM 576 C CA . ILE A 1 72 ? -6.213 13.352 -11.171 1.00 97.94 72 ILE A CA 1
ATOM 577 C C . ILE A 1 72 ? -5.537 12.499 -10.098 1.00 97.94 72 ILE A C 1
ATOM 579 O O . ILE A 1 72 ? -4.786 13.019 -9.273 1.00 97.94 72 ILE A O 1
ATOM 583 N N . LEU A 1 73 ? -5.785 11.190 -10.110 1.00 97.88 73 LEU A N 1
ATOM 584 C CA . LEU A 1 73 ? -5.105 10.249 -9.222 1.00 97.88 73 LEU A CA 1
ATOM 585 C C . LEU A 1 73 ? -3.803 9.774 -9.855 1.00 97.88 73 LEU A C 1
ATOM 587 O O . LEU A 1 73 ? -3.806 9.248 -10.965 1.00 97.88 73 LEU A O 1
ATOM 591 N N . ILE A 1 74 ? -2.699 9.921 -9.129 1.00 97.44 74 ILE A N 1
ATOM 592 C CA . ILE A 1 74 ? -1.380 9.443 -9.546 1.00 97.44 74 ILE A CA 1
ATOM 593 C C . ILE A 1 74 ? -0.961 8.320 -8.605 1.00 97.44 74 ILE A C 1
ATOM 595 O O . ILE A 1 74 ? -1.071 8.446 -7.387 1.00 97.44 74 ILE A O 1
ATOM 599 N N . GLY A 1 75 ? -0.481 7.213 -9.161 1.00 96.19 75 GLY A N 1
ATOM 600 C CA . GLY A 1 75 ? -0.038 6.075 -8.364 1.00 96.19 75 GLY A CA 1
ATOM 601 C C . GLY A 1 75 ? 0.612 4.989 -9.205 1.00 96.19 75 GLY A C 1
ATOM 602 O O . GLY A 1 75 ? 1.010 5.225 -10.345 1.00 96.19 75 GLY A O 1
ATOM 603 N N . HIS A 1 76 ? 0.758 3.797 -8.636 1.00 95.06 76 HIS A N 1
ATOM 604 C CA . HIS A 1 76 ? 1.417 2.672 -9.293 1.00 95.06 76 HIS A CA 1
ATOM 605 C C . HIS A 1 76 ? 0.577 1.403 -9.149 1.00 95.06 76 HIS A C 1
ATOM 607 O O . HIS A 1 76 ? 0.413 0.905 -8.040 1.00 95.06 76 HIS A O 1
ATOM 613 N N . SER A 1 77 ? 0.087 0.863 -10.268 1.00 94.38 77 SER A N 1
ATOM 614 C CA . SER A 1 77 ? -0.839 -0.280 -10.315 1.00 94.38 77 SER A CA 1
ATOM 615 C C . SER A 1 77 ? -2.157 -0.044 -9.556 1.00 94.38 77 SER A C 1
ATOM 617 O O . SER A 1 77 ? -2.676 -0.944 -8.890 1.00 94.38 77 SER A O 1
ATOM 619 N N . LEU A 1 78 ? -2.734 1.150 -9.720 1.00 95.88 78 LEU A N 1
ATOM 620 C CA . LEU A 1 78 ? -3.904 1.649 -8.986 1.00 95.88 78 LEU A CA 1
ATOM 621 C C . LEU A 1 78 ? -5.172 0.811 -9.180 1.00 95.88 78 LEU A C 1
ATOM 623 O O . LEU A 1 78 ? -6.099 0.911 -8.380 1.00 95.88 78 LEU A O 1
ATOM 627 N N . ALA A 1 79 ? -5.237 -0.037 -10.208 1.00 93.62 79 ALA A N 1
ATOM 628 C CA . ALA A 1 79 ? -6.377 -0.924 -10.430 1.00 93.62 79 ALA A CA 1
ATOM 629 C C . ALA A 1 79 ? -6.704 -1.786 -9.192 1.00 93.62 79 ALA A C 1
ATOM 631 O O . ALA A 1 79 ? -7.877 -1.990 -8.870 1.00 93.62 79 ALA A O 1
ATOM 632 N N . SER A 1 80 ? -5.682 -2.267 -8.471 1.00 92.50 80 SER A N 1
ATOM 633 C CA . SER A 1 80 ? -5.897 -3.040 -7.242 1.00 92.50 80 SER A CA 1
ATOM 634 C C . SER A 1 80 ? -6.422 -2.163 -6.105 1.00 92.50 80 SER A C 1
ATOM 636 O O . SER A 1 80 ? -7.316 -2.587 -5.371 1.00 92.50 80 SER A O 1
ATOM 638 N N . ASP A 1 81 ? -5.891 -0.951 -5.960 1.00 94.31 81 ASP A N 1
ATOM 639 C CA . ASP A 1 81 ? -6.270 -0.009 -4.905 1.00 94.31 81 ASP A CA 1
ATOM 640 C C . ASP A 1 81 ? -7.704 0.496 -5.089 1.00 94.31 81 ASP A C 1
ATOM 642 O O . ASP A 1 81 ? -8.498 0.466 -4.149 1.00 94.31 81 ASP A O 1
ATOM 646 N N . LEU A 1 82 ? -8.083 0.869 -6.314 1.00 95.88 82 LEU A N 1
ATOM 647 C CA . LEU A 1 82 ? -9.441 1.311 -6.645 1.00 95.88 82 LEU A CA 1
ATOM 648 C C . LEU A 1 82 ? -10.465 0.185 -6.461 1.00 95.88 82 LEU A C 1
ATOM 650 O O . LEU A 1 82 ? -11.551 0.414 -5.921 1.00 95.88 82 LEU A O 1
ATOM 654 N N . LYS A 1 83 ? -10.098 -1.058 -6.810 1.00 94.75 83 LYS A N 1
ATOM 655 C CA . LYS A 1 83 ? -10.919 -2.242 -6.518 1.00 94.75 83 LYS A CA 1
ATOM 656 C C . LYS A 1 83 ? -11.083 -2.453 -5.013 1.00 94.75 83 LYS A C 1
ATOM 658 O O . LYS A 1 83 ? -12.194 -2.728 -4.560 1.00 94.75 83 LYS A O 1
ATOM 663 N N . ALA A 1 84 ? -10.010 -2.300 -4.235 1.00 93.81 84 ALA A N 1
ATOM 664 C CA . ALA A 1 84 ? -10.058 -2.415 -2.780 1.00 93.81 84 ALA A CA 1
ATOM 665 C C . ALA A 1 84 ? -10.912 -1.308 -2.138 1.00 93.81 84 ALA A C 1
ATOM 667 O O . ALA A 1 84 ? -11.640 -1.588 -1.191 1.00 93.81 84 ALA A O 1
ATOM 668 N N . LEU A 1 85 ? -10.880 -0.088 -2.684 1.00 95.00 85 LEU A N 1
ATOM 669 C CA . LEU A 1 85 ? -11.726 1.047 -2.290 1.00 95.00 85 LEU A CA 1
ATOM 670 C C . LEU A 1 85 ? -13.177 0.939 -2.785 1.00 95.00 85 LEU A C 1
ATOM 672 O O . LEU A 1 85 ? -14.035 1.695 -2.328 1.00 95.00 85 LEU A O 1
ATOM 676 N N . ARG A 1 86 ? -13.476 -0.007 -3.686 1.00 95.25 86 ARG A N 1
ATOM 677 C CA . ARG A 1 86 ? -14.784 -0.165 -4.345 1.00 95.25 86 ARG A CA 1
ATOM 678 C C . ARG A 1 86 ? -15.245 1.137 -5.021 1.00 95.25 86 ARG A C 1
ATOM 680 O O . ARG A 1 86 ? -16.387 1.556 -4.829 1.00 95.25 86 ARG A O 1
ATOM 687 N N . ILE A 1 87 ? -14.351 1.773 -5.780 1.00 95.50 87 ILE A N 1
ATOM 688 C CA . ILE A 1 87 ? -14.634 2.992 -6.553 1.00 95.50 87 ILE A CA 1
ATOM 689 C C . ILE A 1 87 ? -14.229 2.826 -8.019 1.00 95.50 87 ILE A C 1
ATOM 691 O O . ILE A 1 87 ? -13.327 2.055 -8.345 1.00 95.50 87 ILE A O 1
ATOM 695 N N . VAL A 1 88 ? -14.889 3.582 -8.895 1.00 96.06 88 VAL A N 1
ATOM 696 C CA . VAL A 1 88 ? -14.504 3.755 -10.299 1.00 96.06 88 VAL A CA 1
ATOM 697 C C . VAL A 1 88 ? -14.046 5.194 -10.466 1.00 96.06 88 VAL A C 1
ATOM 699 O O . VAL A 1 88 ? -14.757 6.114 -10.069 1.00 96.06 88 VAL A O 1
ATOM 702 N N . HIS A 1 89 ? -12.859 5.380 -11.035 1.00 97.31 89 HIS A N 1
ATOM 703 C CA . HIS A 1 89 ? -12.289 6.695 -11.301 1.00 97.31 89 HIS A CA 1
ATOM 704 C C . HIS A 1 89 ? -11.674 6.712 -12.698 1.00 97.31 89 HIS A C 1
ATOM 706 O O . HIS A 1 89 ? -11.045 5.735 -13.096 1.00 97.31 89 HIS A O 1
ATOM 712 N N . HIS A 1 90 ? -11.869 7.794 -13.451 1.00 96.56 90 HIS A N 1
ATOM 713 C CA . HIS A 1 90 ? -11.472 7.855 -14.865 1.00 96.56 90 HIS A CA 1
ATOM 714 C C . HIS A 1 90 ? -10.213 8.691 -15.115 1.00 96.56 90 HIS A C 1
ATOM 716 O O . HIS A 1 90 ? -9.512 8.464 -16.097 1.00 96.56 90 HIS A O 1
ATOM 722 N N . LYS A 1 91 ? -9.900 9.647 -14.231 1.00 97.81 91 LYS A N 1
ATOM 723 C CA . LYS A 1 91 ? -8.738 10.533 -14.367 1.00 97.81 91 LYS A CA 1
ATOM 724 C C . LYS A 1 91 ? -7.560 9.980 -13.574 1.00 97.81 91 LYS A C 1
ATOM 726 O O . LYS A 1 91 ? -7.347 10.348 -12.420 1.00 97.81 91 LYS A O 1
ATOM 731 N N . ILE A 1 92 ? -6.827 9.054 -14.184 1.00 97.50 92 ILE A N 1
ATOM 732 C CA . ILE A 1 92 ? -5.728 8.326 -13.542 1.00 97.50 92 ILE A CA 1
A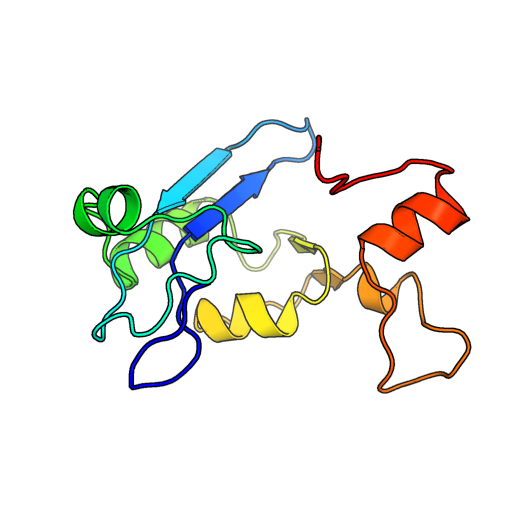TOM 733 C C . ILE A 1 92 ? -4.448 8.467 -14.365 1.00 97.50 92 ILE A C 1
ATOM 735 O O . ILE A 1 92 ? -4.464 8.299 -15.581 1.00 97.50 92 ILE A O 1
ATOM 739 N N . VAL A 1 93 ? -3.332 8.706 -13.680 1.00 97.25 93 VAL 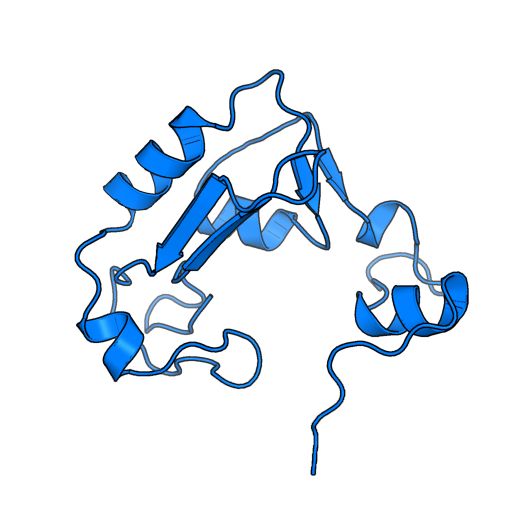A N 1
ATOM 740 C CA . VAL A 1 93 ? -1.977 8.505 -14.198 1.00 97.25 93 VAL A CA 1
ATOM 741 C C . VAL A 1 93 ? -1.366 7.331 -13.439 1.00 97.25 93 VAL A C 1
ATOM 743 O O . VAL A 1 93 ? -0.899 7.468 -12.306 1.00 97.25 93 VAL A O 1
ATOM 746 N N . ASP A 1 94 ? -1.394 6.152 -14.056 1.00 95.81 94 ASP A N 1
ATOM 747 C CA . ASP A 1 94 ? -0.790 4.951 -13.487 1.00 95.81 94 ASP A CA 1
ATOM 748 C C . ASP A 1 94 ? 0.648 4.801 -13.991 1.00 95.81 94 ASP A C 1
ATOM 750 O O . ASP A 1 94 ? 0.908 4.508 -15.158 1.00 95.81 94 ASP A O 1
ATOM 754 N N . THR A 1 95 ? 1.611 4.983 -13.093 1.00 94.06 95 THR A N 1
ATOM 755 C CA . THR A 1 95 ? 3.042 4.899 -13.415 1.00 94.06 95 THR A CA 1
ATOM 756 C C . THR A 1 95 ? 3.473 3.520 -13.920 1.00 94.06 95 THR A C 1
ATOM 758 O O . THR A 1 95 ? 4.494 3.423 -14.593 1.00 94.06 95 THR A O 1
ATOM 761 N N . SER A 1 96 ? 2.715 2.454 -13.639 1.00 92.88 96 SER A N 1
ATOM 762 C CA . SER A 1 96 ? 2.993 1.124 -14.201 1.00 92.88 96 SER A CA 1
ATOM 763 C C . SER A 1 96 ? 2.661 1.016 -15.692 1.00 92.88 96 SER A C 1
ATOM 765 O O . SER A 1 96 ? 3.224 0.158 -16.369 1.00 92.88 96 SER A O 1
ATOM 767 N N . ASP A 1 97 ? 1.796 1.900 -16.194 1.00 92.31 97 ASP A N 1
ATOM 768 C CA . ASP A 1 97 ? 1.441 1.997 -17.609 1.00 92.31 97 ASP A CA 1
ATOM 769 C C . ASP A 1 97 ? 2.284 3.083 -18.312 1.00 92.31 97 ASP A C 1
ATOM 771 O O . ASP A 1 97 ? 2.677 2.903 -19.462 1.00 92.31 97 ASP A O 1
ATOM 775 N N . VAL A 1 98 ? 2.641 4.171 -17.607 1.00 93.88 98 VAL A N 1
ATOM 776 C CA . VAL A 1 98 ? 3.564 5.221 -18.106 1.00 93.88 98 VAL A CA 1
ATOM 777 C C . VAL A 1 98 ? 4.979 4.679 -18.340 1.00 93.88 98 VAL A C 1
ATOM 779 O O . VAL A 1 98 ? 5.644 5.080 -19.292 1.00 93.88 98 VAL A O 1
ATOM 782 N N . PHE A 1 99 ? 5.442 3.760 -17.488 1.00 92.62 99 PHE A N 1
ATOM 783 C CA . PHE A 1 99 ? 6.751 3.112 -17.603 1.00 92.62 99 PHE A CA 1
ATOM 784 C C . PHE A 1 99 ? 6.576 1.611 -17.886 1.00 92.62 99 PHE A C 1
ATOM 786 O O . PHE A 1 99 ? 6.758 0.787 -16.979 1.00 92.62 99 PHE A O 1
ATOM 793 N N . PRO A 1 100 ? 6.207 1.233 -19.126 1.00 90.19 100 PRO A N 1
ATOM 794 C CA . PRO A 1 100 ? 5.858 -0.140 -19.461 1.00 90.19 100 PRO A CA 1
ATOM 795 C C . PRO A 1 100 ? 7.047 -1.088 -19.286 1.00 90.19 100 PRO A C 1
ATOM 797 O O . PRO A 1 100 ? 8.216 -0.703 -19.368 1.00 90.19 100 PRO A O 1
ATOM 800 N N . HIS A 1 101 ? 6.748 -2.364 -19.051 1.00 91.19 101 HIS A N 1
ATOM 801 C CA . HIS A 1 101 ? 7.773 -3.400 -19.056 1.00 91.19 101 HIS A CA 1
ATOM 802 C C . HIS A 1 101 ? 8.207 -3.706 -20.494 1.00 91.19 101 HIS A C 1
ATOM 804 O O . HIS A 1 101 ? 7.371 -3.875 -21.374 1.00 91.19 101 HIS A O 1
ATOM 810 N N . GLU A 1 102 ? 9.509 -3.901 -20.710 1.00 89.62 102 GLU A N 1
ATOM 811 C CA . GLU A 1 102 ? 10.095 -4.266 -22.015 1.00 89.62 102 GLU A CA 1
ATOM 812 C C . GLU A 1 102 ? 9.494 -5.532 -22.656 1.00 89.62 102 GLU A C 1
ATOM 814 O O . GLU A 1 102 ? 9.537 -5.694 -23.869 1.00 89.62 102 GLU A O 1
ATOM 819 N N . ARG A 1 103 ? 8.910 -6.435 -21.853 1.00 92.88 103 ARG A N 1
ATOM 820 C CA . ARG A 1 103 ? 8.278 -7.682 -22.315 1.00 92.88 103 ARG A CA 1
ATOM 821 C C . ARG A 1 103 ? 6.819 -7.487 -22.740 1.00 92.88 103 ARG A C 1
ATOM 823 O O . ARG A 1 103 ? 6.172 -8.454 -23.124 1.00 92.88 103 ARG A O 1
ATOM 830 N N . GLY A 1 104 ? 6.304 -6.263 -22.643 1.00 89.81 104 GLY A N 1
ATOM 831 C CA . GLY A 1 104 ? 4.911 -5.934 -22.908 1.00 89.81 104 GLY A CA 1
ATOM 832 C C . GLY A 1 104 ? 3.933 -6.453 -21.842 1.00 89.81 104 GLY A C 1
ATOM 833 O O . GLY A 1 104 ? 4.330 -7.083 -20.856 1.00 89.81 104 GLY A O 1
ATOM 834 N N . PRO A 1 105 ? 2.630 -6.180 -22.019 1.00 87.00 105 PRO A N 1
ATOM 835 C CA . PRO A 1 105 ? 1.578 -6.709 -21.156 1.00 87.00 105 PRO A CA 1
ATOM 836 C C . PRO A 1 105 ? 1.569 -8.252 -21.127 1.00 87.00 105 PRO A C 1
ATOM 838 O O . PRO A 1 105 ? 1.868 -8.881 -22.141 1.00 87.00 105 PRO A O 1
ATOM 841 N N . PRO A 1 106 ? 1.200 -8.888 -19.997 1.00 88.94 106 PRO A N 1
ATOM 842 C CA . PRO A 1 106 ? 0.682 -8.283 -18.768 1.00 88.94 106 PRO A CA 1
ATOM 843 C C . PRO A 1 106 ? 1.778 -7.886 -17.760 1.00 88.94 106 PRO A C 1
ATOM 845 O O . PRO A 1 106 ? 1.461 -7.559 -16.615 1.00 88.94 106 PRO A O 1
ATOM 848 N N . TYR A 1 107 ? 3.062 -7.941 -18.137 1.00 91.31 107 TYR A N 1
ATOM 849 C CA . TYR A 1 107 ? 4.160 -7.633 -17.223 1.00 91.31 107 TYR A CA 1
ATOM 850 C C . TYR A 1 107 ? 4.188 -6.137 -16.887 1.00 91.31 107 TYR A C 1
ATOM 852 O O . TYR A 1 107 ? 4.164 -5.282 -17.769 1.00 91.31 107 TYR A O 1
ATOM 860 N N . LYS A 1 108 ? 4.283 -5.822 -15.593 1.00 90.19 108 LYS A N 1
ATOM 861 C CA . LYS A 1 108 ? 4.453 -4.459 -15.073 1.00 90.19 108 LYS A CA 1
ATOM 862 C C . LYS A 1 108 ? 5.797 -4.356 -14.365 1.00 90.19 108 LYS A C 1
ATOM 864 O O . LYS A 1 108 ? 6.210 -5.290 -13.675 1.00 90.19 108 LYS A O 1
ATOM 869 N N . ARG A 1 109 ? 6.499 -3.235 -14.538 1.00 90.50 109 ARG A N 1
ATOM 870 C CA . ARG A 1 109 ? 7.712 -2.954 -13.757 1.00 90.50 109 ARG A CA 1
ATOM 871 C C . ARG A 1 109 ? 7.302 -2.664 -12.322 1.00 90.50 109 ARG A C 1
ATOM 873 O O . ARG A 1 109 ? 6.295 -2.003 -12.100 1.00 90.50 109 ARG A O 1
ATOM 880 N N . SER A 1 110 ? 8.078 -3.139 -11.354 1.00 91.44 110 SER A N 1
ATOM 881 C CA . SER A 1 110 ? 7.877 -2.723 -9.968 1.00 91.44 110 SER A CA 1
ATOM 882 C C . SER A 1 110 ? 8.277 -1.255 -9.811 1.00 91.44 110 SER A C 1
ATOM 884 O O . SER A 1 110 ? 9.211 -0.789 -10.469 1.00 91.44 110 SER A O 1
ATOM 886 N N . LEU A 1 111 ? 7.630 -0.542 -8.887 1.00 91.56 111 LEU A N 1
ATOM 887 C CA . LEU A 1 111 ? 8.017 0.829 -8.547 1.00 91.56 111 LEU A CA 1
ATOM 888 C C . LEU A 1 111 ? 9.506 0.922 -8.176 1.00 91.56 111 LEU A C 1
ATOM 890 O O . LEU A 1 111 ? 10.199 1.832 -8.616 1.00 91.56 111 LEU A O 1
ATOM 894 N N . LYS A 1 112 ? 10.020 -0.073 -7.439 1.00 91.00 112 LYS A N 1
ATOM 895 C CA . LYS A 1 112 ? 11.443 -0.184 -7.093 1.00 91.00 112 LYS A CA 1
ATOM 896 C C . LYS A 1 112 ? 12.346 -0.203 -8.332 1.00 91.00 112 LYS A C 1
ATOM 898 O O . LYS A 1 112 ? 13.345 0.509 -8.349 1.00 91.00 112 LYS A O 1
ATOM 903 N N . ASN A 1 113 ? 11.996 -0.984 -9.355 1.00 90.56 113 ASN A N 1
ATOM 904 C CA . ASN A 1 113 ? 12.791 -1.066 -10.582 1.00 90.56 113 ASN A CA 1
ATOM 905 C C . ASN A 1 113 ? 12.696 0.232 -11.391 1.00 90.56 113 ASN A C 1
ATOM 907 O O . ASN A 1 113 ? 13.709 0.711 -11.878 1.00 90.56 113 ASN A O 1
ATOM 911 N N . ILE A 1 114 ? 11.513 0.853 -11.477 1.00 90.38 114 ILE A N 1
ATOM 912 C CA . ILE A 1 114 ? 11.357 2.162 -12.138 1.00 90.38 114 ILE A CA 1
ATOM 913 C C . ILE A 1 114 ? 12.293 3.198 -11.502 1.00 90.38 114 ILE A C 1
ATOM 915 O O . ILE A 1 114 ? 13.037 3.867 -12.214 1.00 90.38 114 ILE A O 1
ATOM 919 N N . PHE A 1 115 ? 12.302 3.298 -10.170 1.00 91.31 115 PHE A N 1
ATOM 920 C CA . PHE A 1 115 ? 13.168 4.240 -9.456 1.00 91.31 115 PHE A CA 1
ATOM 921 C C . PHE A 1 115 ? 14.657 3.947 -9.634 1.00 91.31 115 PHE A C 1
ATOM 923 O O . PHE A 1 115 ? 15.434 4.869 -9.882 1.00 91.31 115 PHE A O 1
ATOM 930 N N . SER A 1 116 ? 15.044 2.674 -9.571 1.00 91.56 116 SER A N 1
ATOM 931 C CA . SER A 1 116 ? 16.432 2.258 -9.774 1.00 91.56 116 SER A CA 1
ATOM 932 C C . SER A 1 116 ? 16.927 2.577 -11.186 1.00 91.56 116 SER A C 1
ATOM 934 O O . SER A 1 116 ? 18.018 3.115 -11.355 1.00 91.56 116 SER A O 1
ATOM 936 N N . ASP A 1 117 ? 16.127 2.263 -12.200 1.00 88.88 117 ASP A N 1
ATOM 937 C CA . ASP A 1 117 ? 16.582 2.285 -13.590 1.00 88.88 117 ASP A CA 1
ATOM 938 C C . ASP A 1 117 ? 16.451 3.677 -14.226 1.00 88.88 117 ASP A C 1
ATOM 940 O O . ASP A 1 117 ? 17.275 4.040 -15.058 1.00 88.88 117 ASP A O 1
ATOM 944 N N . ILE A 1 118 ? 15.418 4.450 -13.861 1.00 87.44 118 ILE A N 1
ATOM 945 C CA . ILE A 1 118 ? 15.131 5.766 -14.465 1.00 87.44 118 ILE A CA 1
ATOM 946 C C . ILE A 1 118 ? 15.691 6.905 -13.618 1.00 87.44 118 ILE A C 1
ATOM 948 O O . ILE A 1 118 ? 16.254 7.856 -14.150 1.00 87.44 118 ILE A O 1
ATOM 952 N N . PHE A 1 119 ? 15.520 6.825 -12.298 1.00 89.12 119 PHE A N 1
ATOM 953 C CA . PHE A 1 119 ? 15.900 7.900 -11.380 1.00 89.12 119 PHE A CA 1
ATOM 954 C C . PHE A 1 119 ? 17.223 7.625 -10.655 1.00 89.12 119 PHE A C 1
ATOM 956 O O . PHE A 1 119 ? 17.635 8.437 -9.830 1.00 89.12 119 PHE A O 1
ATOM 963 N N . HIS A 1 120 ? 17.874 6.486 -10.932 1.00 88.88 120 HIS A N 1
ATOM 964 C CA . HIS A 1 120 ? 19.096 6.033 -10.255 1.00 88.88 120 HIS A CA 1
ATOM 965 C C . HIS A 1 120 ? 18.988 6.083 -8.723 1.00 88.88 120 HIS A C 1
ATOM 967 O O . HIS A 1 120 ? 19.964 6.313 -8.010 1.00 88.88 120 HIS A O 1
ATOM 973 N N . MET A 1 121 ? 17.775 5.854 -8.216 1.00 90.12 121 MET A N 1
ATOM 974 C CA . MET A 1 121 ? 17.429 5.963 -6.808 1.00 90.12 121 MET A CA 1
ATOM 975 C C . MET A 1 121 ? 16.971 4.607 -6.290 1.00 90.12 121 MET A C 1
ATOM 977 O O . MET A 1 121 ? 16.077 3.972 -6.848 1.00 90.12 121 MET A O 1
ATOM 981 N N . LYS A 1 122 ? 17.553 4.168 -5.175 1.00 86.94 122 LYS A N 1
ATOM 982 C CA . LYS A 1 122 ? 17.108 2.952 -4.501 1.00 86.94 122 LYS A CA 1
ATOM 983 C C . LYS A 1 122 ? 16.048 3.288 -3.463 1.00 86.94 122 LYS A C 1
ATOM 985 O O . LYS A 1 122 ? 16.242 4.143 -2.609 1.00 86.94 122 LYS A O 1
ATOM 990 N N . ILE A 1 123 ? 14.929 2.578 -3.543 1.00 87.75 123 ILE A N 1
ATOM 991 C CA . ILE A 1 123 ? 13.837 2.634 -2.570 1.00 87.75 123 ILE A CA 1
ATOM 992 C C . ILE A 1 123 ? 13.565 1.231 -2.025 1.00 87.75 123 ILE A C 1
ATOM 994 O O . ILE A 1 123 ? 13.896 0.227 -2.666 1.00 87.75 123 ILE A O 1
ATOM 998 N N . GLN A 1 124 ? 12.921 1.159 -0.856 1.00 79.06 124 GLN A N 1
ATOM 999 C CA . GLN A 1 124 ? 12.582 -0.107 -0.191 1.00 79.06 124 GLN A CA 1
ATOM 1000 C C . GLN A 1 124 ? 13.817 -0.992 0.076 1.00 79.06 124 GLN A C 1
ATOM 1002 O O . GLN A 1 124 ? 13.760 -2.221 -0.054 1.00 79.06 124 GLN A O 1
ATOM 1007 N N . GLU A 1 125 ? 14.956 -0.378 0.405 1.00 76.31 125 GLU A N 1
ATOM 1008 C CA . GLU A 1 125 ? 16.099 -1.119 0.931 1.00 76.31 125 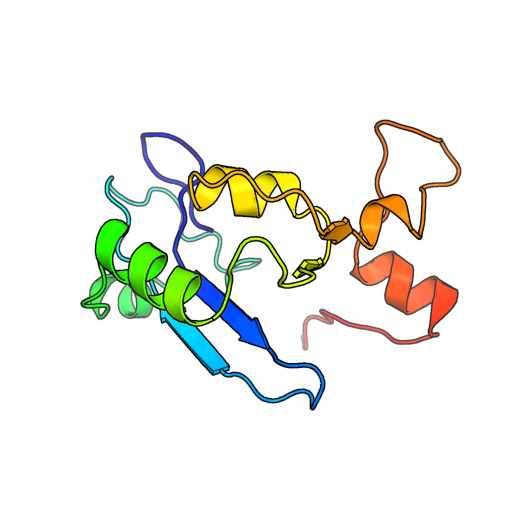GLU A CA 1
ATOM 1009 C C . GLU A 1 125 ? 15.751 -1.619 2.335 1.00 76.31 125 GLU A C 1
ATOM 1011 O O . GLU A 1 125 ? 15.263 -0.871 3.182 1.00 76.31 125 GLU A O 1
ATOM 1016 N N . LYS A 1 126 ? 15.947 -2.920 2.568 1.00 64.38 126 LYS A N 1
ATOM 1017 C CA . LYS A 1 126 ? 15.934 -3.449 3.927 1.00 64.38 126 LYS A CA 1
ATOM 1018 C C . LYS A 1 126 ? 17.240 -2.988 4.554 1.00 64.38 126 LYS A C 1
ATOM 1020 O O . LYS A 1 126 ? 18.288 -3.500 4.170 1.00 64.38 126 LYS A O 1
ATOM 1025 N N . ASN A 1 127 ? 17.181 -2.039 5.479 1.00 54.41 127 ASN A N 1
ATOM 1026 C CA . ASN A 1 127 ? 18.286 -1.873 6.415 1.00 54.41 127 ASN A CA 1
ATOM 1027 C C . ASN A 1 127 ? 18.429 -3.223 7.135 1.00 54.41 127 ASN A C 1
ATOM 1029 O O . ASN A 1 127 ? 17.432 -3.737 7.653 1.00 54.41 127 ASN A O 1
ATOM 1033 N N . GLY A 1 128 ? 19.601 -3.845 6.989 1.00 36.47 128 G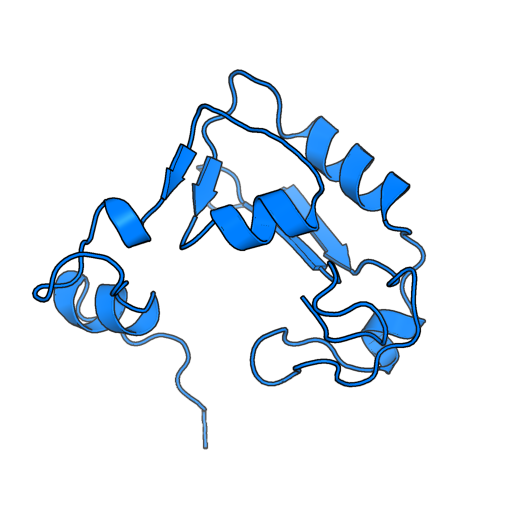LY A N 1
ATOM 1034 C CA . GLY A 1 128 ? 19.921 -5.147 7.578 1.00 36.47 128 GLY A CA 1
ATOM 1035 C C . GLY A 1 128 ? 19.895 -5.134 9.096 1.00 36.47 128 GLY A C 1
ATOM 1036 O O . GLY A 1 128 ? 19.938 -4.028 9.681 1.00 36.47 128 GLY A O 1
#